Protein AF-A0A7S3P0N8-F1 (afdb_monomer_lite)

Foldseek 3Di:
DDDPFDFDADQVVRDTDHDPVVVVVVVDPPDPPVPCPPPPDPAFDEDEAAAEFEAEPVDGDPDDPVVLLCQAPVPPNNCHHVQNVVCVVVVNRYGYDADDHPCQDSNYHYHYDHDDDPPPDPPPDDDDDD

Sequence (130 aa):
ELDIAGASWDPTTGALVLPRDGLRRLINNHEPTKEASNHGNRAVGTKRVLVVRVVAPNAQPSVDVDKLSDSAFGTFGDQVNLQSQYGACSRGKLTFESATGQGIVNGVLEVSISSLANATRFAPGQNLRE

Organism: NCBI:txid265554

Structure (mmCIF, N/CA/C/O backbone):
data_AF-A0A7S3P0N8-F1
#
_entry.id   AF-A0A7S3P0N8-F1
#
loop_
_atom_site.group_PDB
_atom_site.id
_atom_site.type_symbol
_atom_site.label_atom_id
_atom_site.label_alt_id
_atom_site.label_comp_id
_atom_site.label_asym_id
_atom_site.label_entity_id
_atom_site.label_seq_id
_atom_site.pdbx_PDB_ins_code
_atom_site.Cartn_x
_atom_site.Cartn_y
_atom_site.Cartn_z
_atom_site.occupancy
_atom_site.B_iso_or_equiv
_atom_site.auth_seq_id
_atom_site.auth_comp_id
_atom_site.auth_asym_id
_atom_site.auth_atom_id
_atom_site.pdbx_PDB_model_num
ATOM 1 N N . GLU A 1 1 ? -26.434 13.799 -6.300 1.00 32.94 1 GLU A N 1
ATOM 2 C CA . GLU A 1 1 ? -25.537 12.629 -6.294 1.00 32.94 1 GLU A CA 1
ATOM 3 C C . GLU A 1 1 ? -24.116 13.172 -6.266 1.00 32.94 1 GLU A C 1
ATOM 5 O O . GLU A 1 1 ? -23.781 13.959 -7.140 1.00 32.94 1 GLU A O 1
ATOM 10 N N . LEU A 1 2 ? -23.376 12.973 -5.173 1.00 33.56 2 LEU A N 1
ATOM 11 C CA . LEU A 1 2 ? -22.064 13.598 -4.960 1.00 33.56 2 LEU A CA 1
ATOM 12 C C . LEU A 1 2 ? -20.979 12.558 -5.234 1.00 33.56 2 LEU A C 1
ATOM 14 O O . LEU A 1 2 ? -20.666 11.754 -4.358 1.00 33.56 2 LEU A O 1
ATOM 18 N N . ASP A 1 3 ? -20.416 12.592 -6.440 1.00 37.16 3 ASP A N 1
ATOM 19 C CA . ASP A 1 3 ? -19.228 11.816 -6.782 1.00 37.16 3 ASP A CA 1
ATOM 20 C C . ASP A 1 3 ? -18.000 12.439 -6.118 1.00 37.16 3 ASP A C 1
ATOM 22 O O . ASP A 1 3 ? -17.526 13.526 -6.459 1.00 37.16 3 ASP A O 1
ATOM 26 N N . ILE A 1 4 ? -17.489 11.736 -5.113 1.00 41.81 4 ILE A N 1
ATOM 27 C CA . ILE A 1 4 ? -16.294 12.117 -4.372 1.00 41.81 4 ILE A CA 1
ATOM 28 C C . ILE A 1 4 ? -15.087 11.626 -5.173 1.00 41.81 4 ILE A C 1
ATOM 30 O O . ILE A 1 4 ? -14.614 10.503 -5.015 1.00 41.81 4 ILE A O 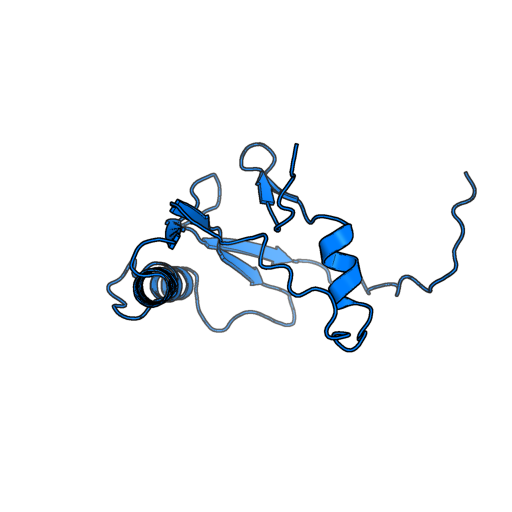1
ATOM 34 N N . ALA A 1 5 ? -14.626 12.471 -6.085 1.00 43.81 5 ALA A N 1
ATOM 35 C CA . ALA A 1 5 ? -13.573 12.184 -7.046 1.00 43.81 5 ALA A CA 1
ATOM 36 C C . ALA A 1 5 ? -12.176 12.093 -6.380 1.00 43.81 5 ALA A C 1
ATOM 38 O O . ALA A 1 5 ? -11.396 13.047 -6.373 1.00 43.81 5 ALA A O 1
ATOM 39 N N . GLY A 1 6 ? -11.852 10.921 -5.831 1.00 50.69 6 GLY A N 1
ATOM 40 C CA . GLY A 1 6 ? -10.476 10.437 -5.680 1.00 50.69 6 GLY A CA 1
ATOM 41 C C . GLY A 1 6 ? -10.070 9.570 -6.876 1.00 50.69 6 GLY A C 1
ATOM 42 O O . GLY A 1 6 ? -10.915 9.194 -7.686 1.00 50.69 6 GLY A O 1
ATOM 43 N N . ALA A 1 7 ? -8.782 9.242 -6.993 1.00 62.09 7 ALA A N 1
ATOM 44 C CA . ALA A 1 7 ? -8.352 8.185 -7.904 1.00 62.09 7 ALA A CA 1
ATOM 45 C C . ALA A 1 7 ? -9.042 6.869 -7.496 1.00 62.09 7 ALA A C 1
ATOM 47 O O . ALA A 1 7 ? -8.923 6.456 -6.343 1.00 62.09 7 ALA A O 1
ATOM 48 N N . SER A 1 8 ? -9.786 6.244 -8.407 1.00 61.59 8 SER A N 1
ATOM 49 C CA . SER A 1 8 ? -10.515 4.997 -8.155 1.00 61.59 8 SER A CA 1
ATOM 50 C C . SER A 1 8 ? -9.903 3.863 -8.967 1.00 61.59 8 SER A C 1
ATOM 52 O O . SER A 1 8 ? -9.593 4.042 -10.140 1.00 61.59 8 SER A O 1
ATOM 54 N N . TRP A 1 9 ? -9.714 2.700 -8.352 1.00 56.84 9 TRP A N 1
ATOM 55 C CA . TRP A 1 9 ? -9.251 1.494 -9.035 1.00 56.84 9 TRP A CA 1
ATOM 56 C C . TRP A 1 9 ? -10.453 0.642 -9.449 1.00 56.84 9 TRP A C 1
ATOM 58 O O . TRP A 1 9 ? -11.243 0.255 -8.587 1.00 56.84 9 TRP A O 1
ATOM 68 N N . ASP A 1 10 ? -10.578 0.338 -10.742 1.00 66.69 10 ASP A N 1
ATOM 69 C CA . ASP A 1 10 ? -11.543 -0.634 -11.258 1.00 66.69 10 ASP A CA 1
ATOM 70 C C . ASP A 1 10 ? -10.910 -2.040 -11.244 1.00 66.69 10 ASP A C 1
ATOM 72 O O . ASP A 1 10 ? -10.026 -2.324 -12.058 1.00 66.69 10 ASP A O 1
ATOM 76 N N . PRO A 1 11 ? -11.339 -2.944 -10.340 1.00 45.78 11 PRO A N 1
ATOM 77 C CA . PRO A 1 11 ? -10.776 -4.288 -10.238 1.00 45.78 11 PRO A CA 1
ATOM 78 C C . PRO A 1 11 ? -11.207 -5.223 -11.378 1.00 45.78 11 PRO A C 1
ATOM 80 O O . PRO A 1 11 ? -10.614 -6.287 -11.533 1.00 45.78 11 PRO A O 1
ATOM 83 N N . THR A 1 12 ? -12.228 -4.856 -12.155 1.00 50.34 12 THR A N 1
ATOM 84 C CA . THR A 1 12 ? -12.750 -5.653 -13.276 1.00 50.34 12 THR A CA 1
ATOM 85 C C . THR A 1 12 ? -11.948 -5.388 -14.540 1.00 50.34 12 THR A C 1
ATOM 87 O O . THR A 1 12 ? -11.665 -6.305 -15.306 1.00 50.34 12 THR A O 1
ATOM 90 N N . THR A 1 13 ? -11.567 -4.129 -14.754 1.00 58.22 13 THR A N 1
ATOM 91 C CA . THR A 1 13 ? -10.819 -3.709 -15.945 1.00 58.22 13 THR A CA 1
ATOM 92 C C . THR A 1 13 ? -9.334 -3.479 -15.675 1.00 58.22 13 THR A C 1
ATOM 94 O O . THR A 1 13 ? -8.577 -3.267 -16.618 1.00 58.22 13 THR A O 1
ATOM 97 N N . GLY A 1 14 ? -8.907 -3.473 -14.408 1.00 57.12 14 GLY A N 1
ATOM 98 C CA . GLY A 1 14 ? -7.533 -3.155 -14.016 1.00 57.12 14 GLY A CA 1
ATOM 99 C C . GLY A 1 14 ? -7.141 -1.702 -14.302 1.00 57.12 14 GLY A C 1
ATOM 100 O O . GLY A 1 14 ? -5.973 -1.419 -14.567 1.00 57.12 14 GLY A O 1
ATOM 101 N N . ALA A 1 15 ? -8.110 -0.782 -14.318 1.00 57.09 15 ALA A N 1
ATOM 102 C CA . ALA A 1 15 ? -7.880 0.612 -14.688 1.00 57.09 15 ALA A CA 1
ATOM 103 C C . ALA A 1 15 ? -7.856 1.532 -13.459 1.00 57.09 15 ALA A C 1
ATOM 105 O O . ALA A 1 15 ? -8.754 1.494 -12.618 1.00 57.09 15 ALA A O 1
ATOM 106 N N . LEU A 1 16 ? -6.857 2.420 -13.389 1.00 66.50 16 LEU A N 1
ATOM 107 C CA . LEU A 1 16 ? -6.855 3.549 -12.459 1.00 66.50 16 LEU A CA 1
ATOM 108 C C . LEU A 1 16 ? -7.613 4.723 -13.089 1.00 66.50 16 LEU A C 1
ATOM 110 O O . LEU A 1 16 ? -7.127 5.380 -14.010 1.00 66.50 16 LEU A O 1
ATOM 114 N N . VAL A 1 17 ? -8.803 5.002 -12.576 1.00 67.38 17 VAL A N 1
ATOM 115 C CA . VAL A 1 17 ? -9.651 6.114 -12.997 1.00 67.38 17 VAL A CA 1
ATOM 116 C C . VAL A 1 17 ? -9.267 7.358 -12.204 1.00 67.38 17 VAL A C 1
ATOM 118 O O . VAL A 1 17 ? -9.494 7.443 -10.997 1.00 67.38 17 VAL A O 1
ATOM 121 N N . LEU A 1 18 ? -8.687 8.343 -12.891 1.00 57.84 18 LEU A N 1
ATOM 122 C CA . LEU A 1 18 ? -8.383 9.652 -12.318 1.00 57.84 18 LEU A CA 1
ATOM 123 C C . LEU A 1 18 ? -9.490 10.648 -12.687 1.00 57.84 18 LEU A C 1
ATOM 125 O O . LEU A 1 18 ? -9.764 10.845 -13.874 1.00 57.84 18 LEU A O 1
ATOM 129 N N . PRO A 1 19 ? -10.120 11.315 -11.710 1.00 56.38 19 PRO A N 1
ATOM 130 C CA . PRO A 1 19 ? -11.125 12.320 -12.004 1.00 56.38 19 PRO A CA 1
ATOM 131 C C . PRO A 1 19 ? -10.475 13.541 -12.656 1.00 56.38 19 PRO A C 1
ATOM 133 O O . PRO A 1 19 ? -9.479 14.080 -12.162 1.00 56.38 19 PRO A O 1
ATOM 136 N N . ARG A 1 20 ? -11.060 14.004 -13.767 1.00 52.62 20 ARG A N 1
ATOM 137 C CA . ARG A 1 20 ? -10.526 15.128 -14.559 1.00 52.62 20 ARG A CA 1
ATOM 138 C C . ARG A 1 20 ? -10.355 16.406 -13.729 1.00 52.62 20 ARG A C 1
ATOM 140 O O . ARG A 1 20 ? -9.373 17.118 -13.925 1.00 52.62 20 ARG A O 1
ATOM 147 N N . ASP A 1 21 ? -11.240 16.662 -12.766 1.00 54.16 21 ASP A N 1
ATOM 148 C CA . ASP A 1 21 ? -11.169 17.852 -11.906 1.00 54.16 21 ASP A CA 1
ATOM 149 C C . ASP A 1 21 ? -10.041 17.782 -10.864 1.00 54.16 21 ASP A C 1
ATOM 151 O O . ASP A 1 21 ? -9.465 18.810 -10.501 1.00 54.16 21 ASP A O 1
ATOM 155 N N . GLY A 1 22 ? -9.648 16.573 -10.445 1.00 51.16 22 GLY A N 1
ATOM 156 C CA . GLY A 1 22 ? -8.515 16.360 -9.541 1.00 51.16 22 GLY A CA 1
ATOM 157 C C . GLY A 1 22 ? -7.166 16.684 -10.190 1.00 51.16 22 GLY A C 1
ATOM 158 O O . GLY A 1 22 ? -6.281 17.237 -9.540 1.00 51.16 22 GLY A O 1
ATOM 159 N N . LEU A 1 23 ? -7.023 16.423 -11.495 1.00 51.25 23 LEU A N 1
ATOM 160 C CA . LEU A 1 23 ? -5.790 16.696 -12.244 1.00 51.25 23 LEU A CA 1
ATOM 161 C C . LEU A 1 23 ? -5.559 18.196 -12.488 1.00 51.25 23 LEU A C 1
ATOM 163 O O . LEU A 1 23 ? -4.421 18.663 -12.448 1.00 51.25 23 LEU A O 1
ATOM 167 N N . ARG A 1 24 ? -6.625 18.986 -12.679 1.00 49.19 24 ARG A N 1
ATOM 168 C CA . ARG A 1 24 ? -6.514 20.436 -12.950 1.00 49.19 24 ARG A CA 1
ATOM 169 C C . ARG A 1 24 ? -5.955 21.232 -11.766 1.00 49.19 24 ARG A C 1
ATOM 171 O O . ARG A 1 24 ? -5.338 22.273 -11.978 1.00 49.19 24 ARG A O 1
ATOM 178 N N . ARG A 1 25 ? -6.132 20.733 -10.538 1.00 48.47 25 ARG A N 1
ATOM 179 C 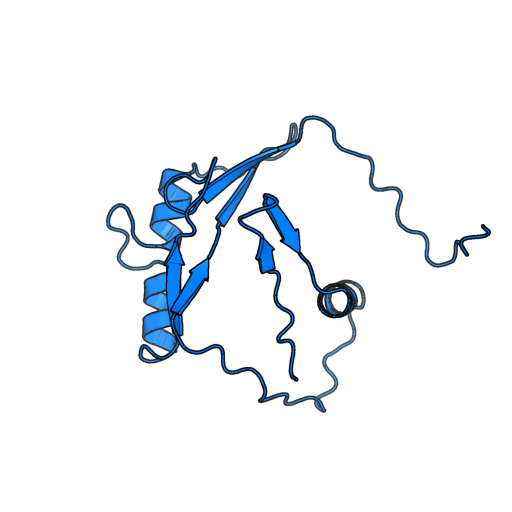CA . ARG A 1 25 ? -5.613 21.345 -9.301 1.00 48.47 25 ARG A CA 1
ATOM 180 C C . ARG A 1 25 ? -4.112 21.138 -9.074 1.00 48.47 25 ARG A C 1
ATOM 182 O O . ARG A 1 25 ? -3.534 21.894 -8.308 1.00 48.47 25 ARG A O 1
ATOM 189 N N . LEU A 1 26 ? -3.490 20.146 -9.716 1.00 48.47 26 LEU A N 1
ATOM 190 C CA . LEU A 1 26 ? -2.049 19.879 -9.589 1.00 48.47 26 LEU A CA 1
ATOM 191 C C . LEU A 1 26 ? -1.207 20.662 -10.607 1.00 48.47 26 LEU A C 1
ATOM 193 O O . LEU A 1 26 ? -0.038 20.927 -10.361 1.00 48.47 26 LEU A O 1
ATOM 197 N N . ILE A 1 27 ? -1.791 21.013 -11.756 1.00 51.75 27 ILE A N 1
ATOM 198 C CA . ILE A 1 27 ? -1.068 21.636 -12.879 1.00 51.75 27 ILE A CA 1
ATOM 199 C C . ILE A 1 27 ? -1.017 23.161 -12.731 1.00 51.75 27 ILE A C 1
ATOM 201 O O . ILE A 1 27 ? -0.055 23.803 -13.149 1.00 51.75 27 ILE A O 1
ATOM 205 N N . ASN A 1 28 ? -2.034 23.746 -12.102 1.00 45.59 28 ASN A N 1
ATOM 206 C CA . ASN A 1 28 ? -2.083 25.175 -11.855 1.00 45.59 28 ASN A CA 1
ATOM 207 C C . ASN A 1 28 ? -1.704 25.405 -10.395 1.00 45.59 28 ASN A C 1
ATOM 209 O O . ASN A 1 28 ? -2.524 25.148 -9.517 1.00 45.59 28 ASN A O 1
ATOM 213 N N . ASN A 1 29 ? -0.484 25.899 -10.152 1.00 48.53 29 ASN A N 1
ATOM 214 C CA . ASN A 1 29 ? -0.000 26.415 -8.861 1.00 48.53 29 ASN A CA 1
ATOM 215 C C . ASN A 1 29 ? -0.816 27.645 -8.408 1.00 48.53 29 ASN A C 1
ATOM 217 O O . ASN A 1 29 ? -0.268 28.715 -8.155 1.00 48.53 29 ASN A O 1
ATOM 221 N N . HIS A 1 30 ? -2.141 27.540 -8.382 1.00 47.59 30 HIS A N 1
ATOM 222 C CA . HIS A 1 30 ? -2.999 28.586 -7.881 1.00 47.59 30 HIS A CA 1
ATOM 223 C C . HIS A 1 30 ? -2.895 28.542 -6.365 1.00 47.59 30 HIS A C 1
ATOM 225 O O . HIS A 1 30 ? -3.218 27.524 -5.744 1.00 47.59 30 HIS A O 1
ATOM 231 N N . GLU A 1 31 ? -2.384 29.630 -5.788 1.00 51.28 31 GLU A N 1
ATOM 232 C CA . GLU A 1 31 ? -2.388 29.816 -4.347 1.00 51.28 31 GLU A CA 1
ATOM 233 C C . GLU A 1 31 ? -3.782 29.495 -3.801 1.00 51.28 31 GLU A C 1
ATOM 235 O O . GLU A 1 31 ? -4.783 29.875 -4.422 1.00 51.28 31 GLU A O 1
ATOM 240 N N . PRO A 1 32 ? -3.886 28.783 -2.667 1.00 49.50 32 PRO A N 1
ATOM 241 C CA . PRO A 1 32 ? -5.177 28.500 -2.078 1.00 49.50 32 PRO A CA 1
ATOM 242 C C . PRO A 1 32 ? -5.774 29.824 -1.591 1.00 49.50 32 PRO A C 1
ATOM 244 O O . PRO A 1 32 ? -5.525 30.263 -0.468 1.00 49.50 32 PRO A O 1
ATOM 247 N N . THR A 1 33 ? -6.583 30.468 -2.435 1.00 47.44 33 THR A N 1
ATOM 248 C CA . THR A 1 33 ? -7.497 31.522 -2.004 1.00 47.44 33 THR A CA 1
ATOM 249 C C . THR A 1 33 ? -8.307 30.944 -0.853 1.00 47.44 33 THR A C 1
ATOM 251 O O . THR A 1 33 ? -8.899 29.869 -0.988 1.00 47.44 33 THR A O 1
ATOM 254 N N . LYS A 1 34 ? -8.304 31.625 0.294 1.00 47.44 34 LYS A N 1
ATOM 255 C CA . LYS A 1 34 ? -8.876 31.163 1.569 1.00 47.44 34 LYS A CA 1
ATOM 256 C C . LYS A 1 34 ? -10.413 31.004 1.572 1.00 47.44 34 LYS A C 1
ATOM 258 O O . LYS A 1 34 ? -11.018 30.994 2.636 1.00 47.44 34 LYS A O 1
ATOM 263 N N . GLU A 1 35 ? -11.040 30.829 0.411 1.00 49.31 35 GLU A N 1
ATOM 264 C CA . GLU A 1 35 ? -12.492 30.750 0.202 1.00 49.31 35 GLU A CA 1
ATOM 265 C C . GLU A 1 35 ? -12.950 29.436 -0.445 1.00 49.31 35 GLU A C 1
ATOM 267 O O . GLU A 1 35 ? -13.899 29.370 -1.217 1.00 49.31 35 GLU A O 1
ATOM 272 N N . ALA A 1 36 ? -12.301 28.338 -0.079 1.00 46.31 36 ALA A N 1
ATOM 273 C CA . ALA A 1 36 ? -12.937 27.031 -0.124 1.00 46.31 36 ALA A CA 1
ATOM 274 C C . ALA A 1 36 ? -12.477 26.246 1.098 1.00 46.31 36 ALA A C 1
ATOM 276 O O . ALA A 1 36 ? -11.713 25.285 0.998 1.00 46.31 36 ALA A O 1
ATOM 277 N N . SER A 1 37 ? -12.946 26.654 2.278 1.00 50.12 37 SER A N 1
ATOM 278 C CA . SER A 1 37 ? -12.985 25.770 3.441 1.00 50.12 37 SER A CA 1
ATOM 279 C C . SER A 1 37 ? -14.028 24.677 3.181 1.00 50.12 37 SER A C 1
ATOM 281 O O . SER A 1 37 ? -15.057 24.580 3.846 1.00 50.12 37 SER A O 1
ATOM 283 N N . ASN A 1 38 ? -13.761 23.841 2.175 1.00 47.28 38 ASN A N 1
ATOM 284 C CA . ASN A 1 38 ? -14.541 22.662 1.876 1.00 47.28 38 ASN A CA 1
ATOM 285 C C . ASN A 1 38 ? -14.303 21.648 3.003 1.00 47.28 38 ASN A C 1
ATOM 287 O O . ASN A 1 38 ? -13.504 20.725 2.896 1.00 47.28 38 ASN A O 1
ATOM 291 N N . HIS A 1 39 ? -15.017 21.843 4.111 1.00 49.69 39 HIS A N 1
ATOM 292 C CA . HIS A 1 39 ? -15.230 20.844 5.155 1.00 49.69 39 HIS A CA 1
ATOM 293 C C . HIS A 1 39 ? -16.041 19.641 4.624 1.00 49.69 39 HIS A C 1
ATOM 295 O O . HIS A 1 39 ? -16.323 18.704 5.370 1.00 49.69 39 HIS A O 1
ATOM 301 N N . GLY A 1 40 ? -16.421 19.648 3.344 1.00 48.38 40 GLY A N 1
ATOM 302 C CA . GLY A 1 40 ? -17.016 18.539 2.620 1.00 48.38 40 GLY A CA 1
ATOM 303 C C . GLY A 1 40 ? -15.939 17.674 1.984 1.00 48.38 40 GLY A C 1
ATOM 304 O O . GLY A 1 40 ? -15.618 17.854 0.817 1.00 48.38 40 GLY A O 1
ATOM 305 N N . ASN A 1 41 ? -15.354 16.790 2.793 1.00 54.47 41 ASN A N 1
ATOM 306 C CA . ASN A 1 41 ? -15.028 15.398 2.452 1.00 54.47 41 ASN A CA 1
ATOM 307 C C . ASN A 1 41 ? -14.260 14.786 3.623 1.00 54.47 41 ASN A C 1
ATOM 309 O O . ASN A 1 41 ? -13.062 14.511 3.558 1.00 54.47 41 ASN A O 1
ATOM 313 N N . ARG A 1 42 ? -14.964 14.579 4.740 1.00 62.91 42 ARG A N 1
ATOM 314 C CA . ARG A 1 42 ? -14.451 13.714 5.801 1.00 62.91 42 ARG A CA 1
ATOM 315 C C . ARG A 1 42 ? -14.397 12.297 5.239 1.00 62.91 42 ARG A C 1
ATOM 317 O O . ARG A 1 42 ? -15.425 11.631 5.158 1.00 62.91 42 ARG A O 1
ATOM 324 N N . ALA A 1 43 ? -13.213 11.855 4.826 1.00 72.31 43 ALA A N 1
ATOM 325 C CA . ALA A 1 43 ? -12.984 10.455 4.516 1.00 72.31 43 ALA A CA 1
ATOM 326 C C . ALA A 1 43 ? -13.245 9.647 5.795 1.00 72.31 43 ALA A C 1
ATOM 328 O O . ALA A 1 43 ? -12.552 9.814 6.798 1.00 72.31 43 ALA A O 1
ATOM 329 N N . VAL A 1 44 ? -14.299 8.835 5.766 1.00 84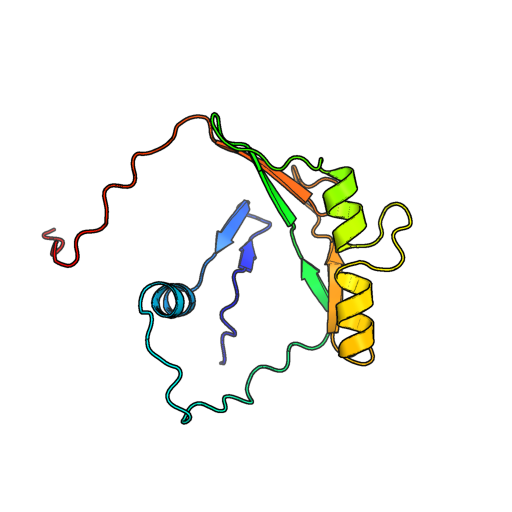.69 44 VAL A N 1
ATOM 330 C CA . VAL A 1 44 ? -14.714 7.960 6.865 1.00 84.69 44 VAL A CA 1
ATOM 331 C C . VAL A 1 44 ? -15.011 6.553 6.352 1.00 84.69 44 VAL A C 1
ATOM 333 O O . VAL A 1 44 ? -15.235 6.351 5.151 1.00 84.69 44 VAL A O 1
ATOM 336 N N . GLY A 1 45 ? -15.036 5.602 7.281 1.00 89.62 45 GLY A N 1
ATOM 337 C CA . GLY A 1 45 ? -15.219 4.178 7.036 1.00 89.62 45 GLY A CA 1
ATOM 338 C C . GLY A 1 45 ? -13.938 3.486 6.577 1.00 89.62 45 GLY A C 1
ATOM 339 O O . GLY A 1 45 ? -12.851 4.066 6.582 1.00 89.62 45 GLY A O 1
ATOM 340 N N . THR A 1 46 ? -14.092 2.233 6.164 1.00 93.00 46 THR A N 1
ATOM 341 C CA . THR A 1 46 ? -13.014 1.437 5.577 1.00 93.00 46 THR A CA 1
ATOM 342 C C . THR A 1 46 ? -12.850 1.780 4.102 1.00 93.00 46 THR A C 1
ATOM 344 O O . THR A 1 46 ? -13.828 1.761 3.349 1.00 93.00 46 THR A O 1
ATOM 347 N N . LYS A 1 47 ? -11.626 2.097 3.671 1.00 91.25 47 LYS A N 1
ATOM 348 C CA . LYS A 1 47 ? -11.289 2.260 2.250 1.00 91.25 47 LYS A CA 1
ATOM 349 C C . LYS A 1 47 ? -10.347 1.154 1.810 1.00 91.25 47 LYS A C 1
ATOM 351 O O . LYS A 1 47 ? -9.354 0.879 2.474 1.00 91.25 47 LYS A O 1
ATOM 356 N N . ARG A 1 48 ? -10.643 0.559 0.660 1.00 94.12 48 ARG A N 1
ATOM 357 C CA . ARG A 1 48 ? -9.725 -0.364 0.000 1.00 94.12 48 ARG A CA 1
ATOM 358 C C . ARG A 1 48 ? -8.654 0.439 -0.730 1.00 94.12 48 ARG A C 1
ATOM 360 O O . ARG A 1 48 ? -8.993 1.337 -1.497 1.00 94.12 48 ARG A O 1
ATOM 367 N N . VAL A 1 49 ? -7.390 0.128 -0.478 1.00 93.56 49 VAL A N 1
ATOM 368 C CA . VAL A 1 49 ? -6.235 0.876 -0.982 1.00 93.56 49 VAL A CA 1
ATOM 369 C C . VAL A 1 49 ? -5.323 -0.057 -1.768 1.00 93.56 49 VAL A C 1
ATOM 371 O O . VAL A 1 49 ? -4.973 -1.137 -1.299 1.00 93.56 49 VAL A O 1
ATOM 374 N N . LEU A 1 50 ? -4.930 0.380 -2.962 1.00 95.94 50 LEU A N 1
ATOM 375 C CA . LEU A 1 50 ? -3.916 -0.268 -3.787 1.00 95.94 50 LEU A CA 1
ATOM 376 C C . LEU A 1 50 ? -2.628 0.555 -3.729 1.00 95.94 50 LEU A C 1
ATOM 378 O O . LEU A 1 50 ? -2.648 1.752 -4.020 1.00 95.94 50 LEU A O 1
ATOM 382 N N . VAL A 1 51 ? -1.512 -0.085 -3.397 1.00 95.62 51 VAL A N 1
ATOM 383 C CA . VAL A 1 51 ? -0.178 0.504 -3.540 1.00 95.62 51 VAL A CA 1
ATOM 384 C C . VAL A 1 51 ? 0.368 0.106 -4.906 1.00 95.62 51 VAL A C 1
ATOM 386 O O . VAL A 1 51 ? 0.312 -1.060 -5.276 1.00 95.62 51 VAL A O 1
ATOM 389 N N . VAL A 1 52 ? 0.896 1.055 -5.677 1.00 94.31 52 VAL A N 1
ATOM 390 C CA . VAL A 1 52 ? 1.464 0.764 -7.001 1.00 94.31 52 VAL A CA 1
ATOM 391 C C . VAL A 1 52 ? 2.972 0.978 -6.959 1.00 94.31 52 VAL A C 1
ATOM 393 O O . VAL A 1 52 ? 3.437 2.098 -6.744 1.00 94.31 52 VAL A O 1
ATOM 396 N N . ARG A 1 53 ? 3.741 -0.092 -7.184 1.00 94.50 53 ARG A N 1
ATOM 397 C CA . ARG A 1 53 ? 5.197 -0.042 -7.344 1.00 94.50 53 ARG A CA 1
ATOM 398 C C . ARG A 1 53 ? 5.520 0.073 -8.829 1.00 94.50 53 ARG A C 1
ATOM 400 O O . ARG A 1 53 ? 5.402 -0.896 -9.567 1.00 94.50 53 ARG A O 1
ATOM 407 N N . VAL A 1 54 ? 5.916 1.261 -9.276 1.00 91.75 54 VAL A N 1
ATOM 408 C CA . VAL A 1 54 ? 6.260 1.494 -10.686 1.00 91.75 54 VAL A CA 1
ATOM 409 C C . VAL A 1 54 ? 7.755 1.279 -10.900 1.00 91.75 54 VAL A C 1
ATOM 411 O O . VAL A 1 54 ? 8.570 1.970 -10.293 1.00 91.75 54 VAL A O 1
ATOM 414 N N . VAL A 1 55 ? 8.112 0.352 -11.783 1.00 89.88 55 VAL A N 1
ATOM 415 C CA . VAL A 1 55 ? 9.489 0.081 -12.209 1.00 89.88 55 VAL A CA 1
ATOM 416 C C . VAL A 1 55 ? 9.666 0.607 -13.628 1.00 89.88 55 VAL A C 1
ATOM 418 O O . VAL A 1 55 ? 9.015 0.135 -14.557 1.00 89.88 55 VAL A O 1
ATOM 421 N N . ALA A 1 56 ? 10.535 1.598 -13.806 1.00 87.75 56 ALA A N 1
ATOM 422 C CA . ALA A 1 56 ? 10.897 2.150 -15.107 1.00 87.75 56 ALA A CA 1
ATOM 423 C C . ALA A 1 56 ? 12.377 1.858 -15.422 1.00 87.75 56 ALA A C 1
ATOM 425 O O . ALA A 1 56 ? 13.163 1.611 -14.505 1.00 8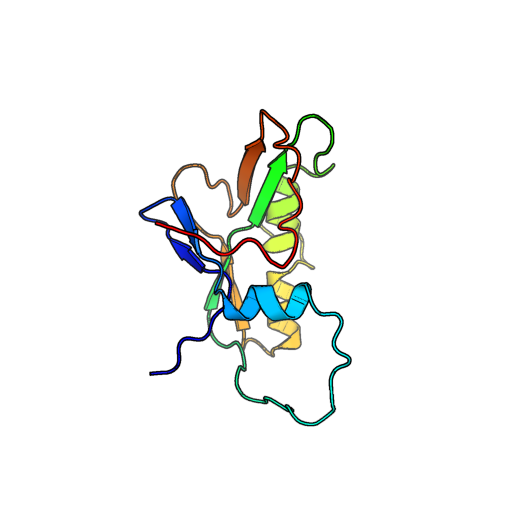7.75 56 ALA A O 1
ATOM 426 N N . PRO A 1 57 ? 12.811 1.934 -16.695 1.00 83.38 57 PRO A N 1
ATOM 427 C CA . PRO A 1 57 ? 14.165 1.530 -17.085 1.00 83.38 57 PRO A CA 1
ATOM 428 C C . PRO A 1 57 ? 15.269 2.376 -16.436 1.00 83.38 57 PRO A C 1
ATOM 430 O O . PRO A 1 57 ? 16.395 1.918 -16.279 1.00 83.38 57 PRO A O 1
ATOM 433 N N . ASN A 1 58 ? 14.954 3.620 -16.067 1.00 83.81 58 ASN A N 1
ATOM 434 C CA . ASN A 1 58 ? 15.882 4.583 -15.475 1.00 83.81 58 ASN A CA 1
ATOM 435 C C . ASN A 1 58 ? 15.585 4.909 -14.003 1.00 83.81 58 ASN A C 1
ATOM 437 O O . ASN A 1 58 ? 16.343 5.662 -13.393 1.00 83.81 58 ASN A O 1
ATOM 441 N N . ALA A 1 59 ? 14.482 4.410 -13.445 1.00 85.31 59 ALA A N 1
ATOM 442 C CA . ALA A 1 59 ? 14.056 4.750 -12.095 1.00 85.31 59 ALA A CA 1
ATOM 443 C C . ALA A 1 59 ? 13.157 3.660 -11.515 1.00 85.31 59 ALA A C 1
ATOM 445 O O . ALA A 1 59 ? 12.181 3.243 -12.134 1.00 85.31 59 ALA A O 1
ATOM 446 N N . GLN A 1 60 ? 13.453 3.246 -10.288 1.00 89.69 60 GLN A N 1
ATOM 447 C CA . GLN A 1 60 ? 12.606 2.331 -9.536 1.00 89.69 60 GLN A CA 1
ATOM 448 C C . GLN A 1 60 ? 12.690 2.631 -8.036 1.00 89.69 60 GLN A C 1
ATOM 450 O O . GLN A 1 60 ? 13.740 3.081 -7.564 1.00 89.69 60 GLN A O 1
ATOM 455 N N . PRO A 1 61 ? 11.619 2.364 -7.271 1.00 90.62 61 PRO A N 1
ATOM 456 C CA . PRO A 1 61 ? 11.674 2.371 -5.818 1.00 90.62 61 PRO A CA 1
ATOM 457 C C . PRO A 1 61 ? 12.732 1.389 -5.307 1.00 90.62 61 PRO A C 1
ATOM 459 O O . PRO A 1 61 ? 12.803 0.247 -5.768 1.00 90.62 61 PRO A O 1
ATOM 462 N N . SER A 1 62 ? 13.535 1.828 -4.338 1.00 92.38 62 SER A N 1
ATOM 463 C CA . SER A 1 62 ? 14.545 0.992 -3.674 1.00 92.38 62 SER A CA 1
ATOM 464 C C . SER A 1 62 ? 13.935 -0.102 -2.796 1.00 92.38 62 SER A C 1
ATOM 466 O O . SER A 1 62 ? 14.584 -1.108 -2.534 1.00 92.38 62 SER A O 1
ATOM 468 N N . VAL A 1 63 ? 12.700 0.101 -2.342 1.00 92.38 63 VAL A N 1
ATOM 469 C CA . VAL A 1 63 ? 11.931 -0.857 -1.546 1.00 92.38 63 VAL A CA 1
ATOM 470 C C . VAL A 1 63 ? 11.161 -1.819 -2.450 1.00 92.38 63 VAL A C 1
ATOM 472 O O . VAL A 1 63 ? 10.673 -1.433 -3.519 1.00 92.38 63 VAL A O 1
ATOM 475 N N . ASP A 1 64 ? 11.074 -3.074 -2.022 1.00 93.69 64 ASP A N 1
ATOM 476 C CA . ASP A 1 64 ? 10.328 -4.131 -2.701 1.00 93.69 64 ASP A CA 1
ATOM 477 C C . ASP A 1 64 ? 8.836 -4.124 -2.323 1.00 93.69 64 ASP A C 1
ATOM 479 O O . ASP A 1 64 ? 8.355 -3.290 -1.549 1.00 93.69 64 ASP A O 1
ATOM 483 N N . VAL A 1 65 ? 8.093 -5.050 -2.926 1.00 95.31 65 VAL A N 1
ATOM 484 C CA . VAL A 1 65 ? 6.656 -5.231 -2.700 1.00 95.31 65 VAL A CA 1
ATOM 485 C C . VAL A 1 65 ? 6.336 -5.510 -1.229 1.00 95.31 65 VAL A C 1
ATOM 487 O O . VAL A 1 65 ? 5.425 -4.886 -0.687 1.00 95.31 65 VAL A O 1
ATOM 490 N N . ASP A 1 66 ? 7.089 -6.379 -0.557 1.00 95.94 66 ASP A N 1
ATOM 491 C CA . ASP A 1 66 ? 6.790 -6.761 0.825 1.00 95.94 66 ASP A CA 1
ATOM 492 C C . ASP A 1 66 ? 7.018 -5.601 1.795 1.00 95.94 66 ASP A C 1
ATOM 494 O O . ASP A 1 66 ? 6.190 -5.354 2.672 1.00 95.94 66 ASP A O 1
ATOM 498 N N . LYS A 1 67 ? 8.081 -4.813 1.602 1.00 97.38 67 LYS A N 1
ATOM 499 C CA . LYS A 1 67 ? 8.328 -3.603 2.399 1.00 97.38 67 LYS A CA 1
ATOM 500 C C . LYS A 1 67 ? 7.298 -2.508 2.147 1.00 97.38 67 LYS A C 1
ATOM 502 O O . LYS A 1 67 ? 6.897 -1.819 3.088 1.00 97.38 67 LYS A O 1
ATOM 507 N N . LEU A 1 68 ? 6.823 -2.357 0.912 1.00 97.31 68 LEU A N 1
ATOM 508 C CA . LEU A 1 68 ? 5.721 -1.440 0.613 1.00 97.31 68 LEU A CA 1
ATOM 509 C C . LEU A 1 68 ? 4.415 -1.894 1.274 1.00 97.31 68 LEU A C 1
ATOM 511 O O . LEU A 1 68 ? 3.709 -1.072 1.850 1.00 97.31 68 LEU A O 1
ATOM 515 N N . SER A 1 69 ? 4.128 -3.193 1.250 1.00 97.69 69 SER A N 1
ATOM 516 C CA . SER A 1 69 ? 2.976 -3.770 1.942 1.00 97.69 69 SER A CA 1
ATOM 517 C C . SER A 1 69 ? 3.050 -3.549 3.452 1.00 97.69 69 SER A C 1
ATOM 519 O O . SER A 1 69 ? 2.072 -3.124 4.063 1.00 97.69 69 SER A O 1
ATOM 521 N N . ASP A 1 70 ? 4.212 -3.799 4.057 1.00 98.00 70 ASP A N 1
ATOM 522 C CA . ASP A 1 70 ? 4.423 -3.638 5.497 1.00 98.00 70 ASP A CA 1
ATOM 523 C C . ASP A 1 70 ? 4.252 -2.178 5.931 1.00 98.00 70 ASP A C 1
ATOM 525 O O . ASP A 1 70 ? 3.459 -1.871 6.814 1.00 98.00 70 ASP A O 1
ATOM 529 N N . SER A 1 71 ? 4.894 -1.246 5.224 1.00 97.38 71 SER A N 1
ATOM 530 C CA . SER A 1 71 ? 4.777 0.189 5.525 1.00 97.38 71 SER A CA 1
ATOM 531 C C . SER A 1 71 ? 3.373 0.760 5.283 1.00 97.38 71 SER A C 1
ATOM 533 O O . SER A 1 71 ? 2.999 1.773 5.883 1.00 97.38 71 SER A O 1
ATOM 535 N N . ALA A 1 72 ? 2.567 0.131 4.423 1.00 96.88 72 ALA A N 1
ATOM 536 C CA . ALA A 1 72 ? 1.193 0.549 4.169 1.00 96.88 72 ALA A CA 1
ATOM 537 C C . ALA A 1 72 ? 0.183 -0.075 5.147 1.00 96.88 72 ALA A C 1
ATOM 539 O O . ALA A 1 72 ? -0.703 0.627 5.638 1.00 96.88 72 ALA A O 1
ATOM 540 N N . PHE A 1 73 ? 0.309 -1.374 5.424 1.00 97.75 73 PHE A N 1
ATOM 541 C CA . PHE A 1 73 ? -0.725 -2.183 6.083 1.00 97.75 73 PHE A CA 1
ATOM 542 C C . PHE A 1 73 ? -0.224 -2.989 7.293 1.00 97.75 73 PHE A C 1
ATOM 544 O O . PHE A 1 73 ? -1.004 -3.706 7.912 1.00 97.75 73 PHE A O 1
ATOM 551 N N . GLY A 1 74 ? 1.067 -2.929 7.625 1.00 96.25 74 GLY A N 1
ATOM 552 C CA . GLY A 1 74 ? 1.672 -3.696 8.722 1.00 96.25 74 GLY A CA 1
ATOM 553 C C . GLY A 1 74 ? 1.707 -5.206 8.483 1.00 96.25 74 GLY A C 1
ATOM 554 O O . GLY A 1 74 ? 1.718 -5.980 9.439 1.00 96.25 74 GLY A O 1
ATOM 555 N N . THR A 1 75 ? 1.674 -5.642 7.219 1.00 95.19 75 THR A N 1
ATOM 556 C CA . THR A 1 75 ? 1.538 -7.054 6.816 1.00 95.19 75 THR A CA 1
ATOM 557 C C . THR A 1 75 ? 2.601 -7.976 7.419 1.00 95.19 75 THR A C 1
ATOM 559 O O . THR A 1 75 ? 2.325 -9.153 7.641 1.00 95.19 75 THR A O 1
ATOM 562 N N . PHE A 1 76 ? 3.791 -7.451 7.713 1.00 95.19 76 PHE A N 1
ATOM 563 C CA . PHE A 1 76 ? 4.928 -8.191 8.257 1.00 95.19 76 PHE A CA 1
ATOM 564 C C . PHE A 1 76 ? 5.374 -7.663 9.631 1.00 95.19 76 PHE A C 1
ATOM 566 O O . PHE A 1 76 ? 6.485 -7.949 10.079 1.00 95.19 76 PHE A O 1
ATOM 573 N N . GLY A 1 77 ? 4.478 -6.967 10.337 1.00 94.44 77 GLY A N 1
ATOM 574 C CA . GLY A 1 77 ? 4.664 -6.564 11.728 1.00 94.44 77 GLY A CA 1
ATOM 575 C C . GLY A 1 77 ? 5.074 -5.109 11.941 1.00 94.44 77 GLY A C 1
ATOM 576 O O . GLY A 1 77 ? 5.336 -4.748 13.091 1.00 94.44 77 GLY A O 1
ATOM 577 N N . ASP A 1 78 ? 5.106 -4.263 10.904 1.00 96.75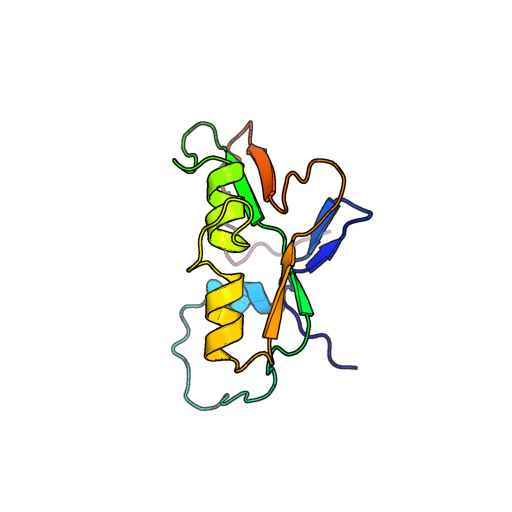 78 ASP A N 1
ATOM 578 C CA . ASP A 1 78 ? 5.285 -2.824 11.109 1.00 96.75 78 ASP A CA 1
ATOM 579 C C . ASP A 1 78 ? 4.107 -2.248 11.911 1.00 96.75 78 ASP A C 1
ATOM 581 O O . ASP A 1 78 ? 2.960 -2.209 11.459 1.00 96.75 78 ASP A O 1
ATOM 585 N N . GLN A 1 79 ? 4.394 -1.801 13.133 1.00 95.94 79 GLN A N 1
ATOM 586 C CA . GLN A 1 79 ? 3.401 -1.226 14.039 1.00 95.94 79 GLN A CA 1
ATOM 587 C C . GLN A 1 79 ? 3.014 0.207 13.641 1.00 95.94 79 GLN A C 1
ATOM 589 O O . GLN A 1 79 ? 1.918 0.672 13.974 1.00 95.94 79 GLN A O 1
ATOM 594 N N . VAL A 1 80 ? 3.893 0.915 12.927 1.00 96.75 80 VAL A N 1
ATOM 595 C CA . VAL A 1 80 ? 3.733 2.324 12.553 1.00 96.75 80 VAL A CA 1
ATOM 596 C C . VAL A 1 80 ? 3.682 2.425 11.033 1.00 96.75 80 VAL A C 1
ATOM 598 O O . VAL A 1 80 ? 4.635 2.816 10.369 1.00 96.75 80 VAL A O 1
ATOM 601 N N . ASN A 1 81 ? 2.511 2.107 10.493 1.00 97.06 81 ASN A N 1
ATOM 602 C CA . ASN A 1 81 ? 2.248 2.038 9.064 1.00 97.06 81 ASN A CA 1
ATOM 603 C C . ASN A 1 81 ? 1.133 3.021 8.662 1.00 97.06 81 ASN A C 1
ATOM 605 O O . ASN A 1 81 ? 0.483 3.654 9.500 1.00 97.06 81 ASN A O 1
ATOM 609 N N . LEU A 1 82 ? 0.896 3.171 7.359 1.00 95.75 82 LEU A N 1
ATOM 610 C CA . LEU A 1 82 ? -0.111 4.098 6.840 1.00 95.75 82 LEU A CA 1
ATOM 611 C C . LEU A 1 82 ? -1.517 3.802 7.401 1.00 95.75 82 LEU A C 1
ATOM 613 O O . LEU A 1 82 ? -2.214 4.726 7.820 1.00 95.75 82 LEU A O 1
ATOM 617 N N . GLN A 1 83 ? -1.928 2.538 7.486 1.00 95.88 83 GLN A N 1
ATOM 618 C CA . GLN A 1 83 ? -3.207 2.154 8.085 1.00 95.88 83 GLN A CA 1
ATOM 619 C C . GLN A 1 83 ? -3.294 2.542 9.571 1.00 95.88 83 GLN A C 1
ATOM 621 O O . GLN A 1 83 ? -4.275 3.175 9.975 1.00 95.88 83 GLN A O 1
ATOM 626 N N . SER A 1 84 ? -2.286 2.209 10.385 1.00 96.00 84 SER A N 1
ATOM 627 C CA . SER A 1 84 ? -2.318 2.458 11.831 1.00 96.00 84 SER A CA 1
ATOM 628 C C . SER A 1 84 ? -2.310 3.952 12.152 1.00 96.00 84 SER A C 1
ATOM 630 O O . SER A 1 84 ? -3.091 4.406 12.992 1.00 96.00 84 SER A O 1
ATOM 632 N N . GLN A 1 85 ? -1.531 4.745 11.413 1.00 97.12 85 GLN A N 1
ATOM 633 C CA . GLN A 1 85 ? -1.439 6.190 11.616 1.00 97.12 85 GLN A CA 1
ATOM 634 C C . GLN A 1 85 ? -2.728 6.915 11.211 1.00 97.12 85 GLN A C 1
ATOM 636 O O . GLN A 1 85 ? -3.227 7.751 11.969 1.00 97.12 85 GLN A O 1
ATOM 641 N N . TYR A 1 86 ? -3.330 6.573 10.065 1.00 94.38 86 TYR A N 1
ATOM 642 C CA . TYR A 1 86 ? -4.628 7.144 9.683 1.00 94.38 86 TYR A CA 1
ATOM 643 C C . TYR A 1 86 ? -5.752 6.694 10.628 1.00 94.38 86 TYR A C 1
ATOM 645 O O . TYR A 1 86 ? -6.614 7.505 10.988 1.00 94.38 86 TYR A O 1
ATOM 653 N N . GLY A 1 87 ? -5.712 5.446 11.103 1.00 92.75 87 GLY A N 1
ATOM 654 C CA . GLY A 1 87 ? -6.608 4.943 12.143 1.00 92.75 87 GLY A CA 1
ATOM 655 C C . GLY A 1 87 ? -6.496 5.745 13.442 1.00 92.75 87 GLY A C 1
ATOM 656 O O . GLY A 1 87 ? -7.502 6.238 13.956 1.00 92.75 87 GLY A O 1
ATOM 657 N N . ALA A 1 88 ? -5.280 5.960 13.942 1.00 92.75 88 ALA A N 1
ATOM 658 C CA . ALA A 1 88 ? -5.030 6.709 15.171 1.00 92.75 88 ALA A CA 1
ATOM 659 C C . ALA A 1 88 ? -5.443 8.187 15.047 1.00 92.75 88 ALA A C 1
ATOM 661 O O . ALA A 1 88 ? -6.237 8.681 15.854 1.00 92.75 88 ALA A O 1
ATOM 662 N N . CYS A 1 89 ? -4.984 8.885 14.002 1.00 91.94 89 CYS A N 1
ATOM 663 C CA . CYS A 1 89 ? -5.294 10.299 13.766 1.00 91.94 89 CYS A CA 1
ATOM 664 C C . CYS A 1 89 ? -6.797 10.552 13.577 1.00 91.94 89 CYS A C 1
ATOM 666 O O . CYS A 1 89 ? -7.311 11.602 13.971 1.00 91.94 89 CYS A O 1
ATOM 668 N N . SER A 1 90 ? -7.522 9.591 12.998 1.00 89.12 90 SER A N 1
ATOM 669 C CA . SER A 1 90 ? -8.968 9.695 12.787 1.00 89.12 90 SER A CA 1
ATOM 670 C C . SER A 1 90 ? -9.809 9.198 13.969 1.00 89.12 90 SER A C 1
ATOM 672 O O . SER A 1 90 ? -11.035 9.323 13.922 1.00 89.12 90 SER A O 1
ATOM 674 N N . ARG A 1 91 ? -9.189 8.663 15.035 1.00 92.50 91 ARG A N 1
ATOM 675 C CA . ARG A 1 91 ? -9.868 7.953 16.137 1.00 92.50 91 ARG A CA 1
ATOM 676 C C . ARG A 1 91 ? -10.740 6.796 15.628 1.00 92.50 91 ARG A C 1
ATOM 678 O O . ARG A 1 91 ? -11.904 6.677 16.005 1.00 92.50 91 ARG A O 1
ATOM 685 N N . GLY A 1 92 ? -10.197 6.003 14.708 1.00 90.00 92 GLY A N 1
ATOM 686 C CA . GLY A 1 92 ? -10.855 4.848 14.093 1.00 90.00 92 GLY A CA 1
ATOM 687 C C . GLY A 1 92 ? -11.948 5.196 13.080 1.00 90.00 92 GLY A C 1
ATOM 688 O O . GLY A 1 92 ? -12.622 4.301 12.580 1.00 90.00 92 GLY A O 1
ATOM 689 N N . LYS A 1 93 ? -12.153 6.480 12.758 1.00 86.31 93 LYS A N 1
ATOM 690 C CA . LYS A 1 93 ? -13.188 6.898 11.799 1.00 86.31 93 LYS A CA 1
ATOM 691 C C . LYS A 1 93 ? -12.805 6.619 10.354 1.00 86.31 93 LYS A C 1
ATOM 693 O O . LYS A 1 93 ? -13.698 6.554 9.519 1.00 86.31 93 LYS A O 1
ATOM 698 N N . LEU A 1 94 ? -11.515 6.490 10.066 1.00 89.75 94 LEU A N 1
ATOM 699 C CA . LEU A 1 94 ? -10.967 6.128 8.770 1.00 89.75 94 LEU A CA 1
ATOM 700 C C . LEU A 1 94 ? -9.985 4.981 8.975 1.00 89.75 94 LEU A C 1
ATOM 702 O O . LEU A 1 94 ? -9.042 5.105 9.753 1.00 89.75 94 LEU A O 1
ATOM 706 N N . THR A 1 95 ? -10.211 3.886 8.263 1.00 92.94 95 THR A N 1
ATOM 707 C CA . THR A 1 95 ? -9.299 2.744 8.231 1.00 92.94 95 THR A CA 1
ATOM 708 C C . THR A 1 95 ? -9.090 2.298 6.792 1.00 92.94 95 THR A C 1
ATOM 710 O O . THR A 1 95 ? -9.891 2.616 5.906 1.00 92.94 95 THR A O 1
ATOM 713 N N . PHE A 1 96 ? -8.004 1.575 6.558 1.00 94.94 96 PHE A N 1
ATOM 714 C CA . PHE A 1 96 ? -7.645 1.062 5.249 1.00 94.94 96 PHE A CA 1
ATOM 715 C C . PHE A 1 96 ? -7.582 -0.455 5.254 1.00 94.94 96 PHE A C 1
ATOM 717 O O . PHE A 1 96 ? -7.232 -1.062 6.258 1.00 94.94 96 PHE A O 1
ATOM 724 N N . GLU A 1 97 ? -7.910 -1.047 4.118 1.00 95.56 97 GLU A N 1
ATOM 725 C CA . GLU A 1 97 ? -7.702 -2.460 3.823 1.00 95.56 97 GLU A CA 1
ATOM 726 C C . GLU A 1 97 ? -6.933 -2.569 2.513 1.00 95.56 97 GLU A C 1
ATOM 728 O O . GLU A 1 97 ? -7.129 -1.760 1.600 1.00 95.56 97 GLU A O 1
ATOM 733 N N . SER A 1 98 ? -6.070 -3.573 2.407 1.00 95.75 98 SER A N 1
ATOM 734 C CA . SER A 1 98 ? -5.339 -3.837 1.177 1.00 95.75 98 SER A CA 1
ATOM 735 C C . SER A 1 98 ? -6.284 -4.238 0.043 1.00 95.75 98 SER A C 1
ATOM 737 O O . SER A 1 98 ? -7.293 -4.926 0.227 1.00 95.75 98 SER A O 1
ATOM 739 N N . ALA A 1 99 ? -5.967 -3.781 -1.165 1.00 94.88 99 ALA A N 1
ATOM 740 C CA . ALA A 1 99 ? -6.627 -4.252 -2.367 1.00 94.88 99 ALA A CA 1
ATOM 741 C C . ALA A 1 99 ? -6.283 -5.721 -2.644 1.00 94.88 99 ALA A C 1
ATOM 743 O O . ALA A 1 99 ? -5.212 -6.215 -2.297 1.00 94.88 99 ALA A O 1
ATOM 744 N N . THR A 1 100 ? -7.197 -6.407 -3.318 1.00 94.69 100 THR A N 1
ATOM 745 C CA . THR A 1 100 ? -7.018 -7.776 -3.800 1.00 94.69 100 THR A CA 1
ATOM 746 C C . THR A 1 100 ? -7.402 -7.834 -5.273 1.00 94.69 100 THR A C 1
ATOM 748 O O . THR A 1 100 ? -8.163 -6.994 -5.761 1.00 94.69 100 THR A O 1
ATOM 751 N N . GLY A 1 101 ? -6.852 -8.802 -6.001 1.00 92.31 101 GLY A N 1
ATOM 752 C CA . GLY A 1 101 ? -7.102 -8.966 -7.430 1.00 92.31 101 GLY A CA 1
ATOM 753 C C . GLY A 1 101 ? -5.920 -9.604 -8.147 1.00 92.31 101 GLY A C 1
ATOM 754 O O . GLY A 1 101 ? -4.906 -9.933 -7.531 1.00 92.31 101 GLY A O 1
ATOM 755 N N . GLN A 1 102 ? -6.053 -9.797 -9.458 1.00 91.62 102 GLN A N 1
ATOM 756 C CA . GLN A 1 102 ? -4.971 -10.374 -10.253 1.00 91.62 102 GLN A CA 1
ATOM 757 C C . GLN A 1 102 ? -3.745 -9.457 -10.270 1.00 91.62 102 GLN A C 1
ATOM 759 O O . GLN A 1 102 ? -3.871 -8.245 -10.417 1.00 91.62 102 GLN A O 1
ATOM 764 N N . GLY A 1 103 ? -2.560 -10.048 -10.102 1.00 89.75 103 GLY A N 1
ATOM 765 C CA . GLY A 1 103 ? -1.291 -9.314 -10.065 1.00 89.75 103 GLY A CA 1
ATOM 766 C C . GLY A 1 103 ? -1.064 -8.476 -8.801 1.00 89.75 103 GLY A C 1
ATOM 767 O O . GLY A 1 103 ? 0.008 -7.898 -8.659 1.00 89.75 103 GLY A O 1
ATOM 768 N N . ILE A 1 104 ? -2.032 -8.422 -7.878 1.00 95.69 104 ILE A N 1
ATOM 769 C CA . ILE A 1 104 ? -1.891 -7.724 -6.600 1.00 95.69 104 ILE A CA 1
ATOM 770 C C . ILE A 1 104 ? -1.370 -8.715 -5.561 1.00 95.69 104 ILE A C 1
ATOM 772 O O . ILE A 1 104 ? -2.041 -9.693 -5.229 1.00 95.69 104 ILE A O 1
ATOM 776 N N . VAL A 1 105 ? -0.189 -8.436 -5.017 1.00 95.50 105 VAL A N 1
ATOM 777 C CA . VAL A 1 105 ? 0.444 -9.219 -3.954 1.00 95.50 105 VAL A CA 1
ATOM 778 C C . VAL A 1 105 ? 0.445 -8.371 -2.690 1.00 95.50 105 VAL A C 1
ATOM 780 O O . VAL A 1 105 ? 1.014 -7.284 -2.668 1.00 95.50 105 VAL A O 1
ATOM 783 N N . ASN A 1 106 ? -0.247 -8.837 -1.648 1.00 95.12 106 ASN A N 1
ATOM 784 C CA . ASN A 1 106 ? -0.354 -8.151 -0.355 1.00 95.12 106 ASN A CA 1
ATOM 785 C C . ASN A 1 106 ? -0.820 -6.674 -0.451 1.00 95.12 106 ASN A C 1
ATOM 787 O O . ASN A 1 106 ? -0.415 -5.816 0.319 1.00 95.12 106 ASN A O 1
ATOM 791 N N . GLY A 1 107 ? -1.696 -6.342 -1.405 1.00 94.75 107 GLY A N 1
ATOM 792 C CA . GLY A 1 107 ? -2.161 -4.961 -1.605 1.00 94.75 107 GLY A CA 1
ATOM 793 C C . GLY A 1 107 ? -1.239 -4.077 -2.437 1.00 94.75 107 GLY A C 1
ATOM 794 O O . GLY A 1 107 ? -1.535 -2.890 -2.597 1.00 94.75 107 GLY A O 1
ATOM 795 N N . VAL A 1 108 ? -0.165 -4.638 -2.993 1.00 97.12 108 VAL A N 1
ATOM 796 C CA . VAL A 1 108 ? 0.757 -3.947 -3.891 1.00 97.12 108 VAL A CA 1
ATOM 797 C C . VAL A 1 108 ? 0.660 -4.537 -5.298 1.00 97.12 108 VAL A C 1
ATOM 799 O O . VAL A 1 108 ? 0.709 -5.752 -5.478 1.00 97.12 108 VAL A O 1
ATOM 802 N N . LEU A 1 109 ? 0.540 -3.676 -6.305 1.00 95.94 109 LEU A N 1
ATOM 803 C CA . LEU A 1 109 ? 0.675 -4.027 -7.717 1.00 95.94 109 LEU A CA 1
ATOM 804 C C . LEU A 1 109 ? 2.006 -3.488 -8.237 1.00 95.94 109 LEU A C 1
ATOM 806 O O . LEU A 1 109 ? 2.244 -2.279 -8.197 1.00 95.94 109 LEU A O 1
ATOM 810 N N . GLU A 1 110 ? 2.857 -4.368 -8.752 1.00 94.38 110 GLU A N 1
ATOM 811 C CA . GLU A 1 110 ? 4.065 -3.960 -9.464 1.00 94.38 110 GLU A CA 1
ATOM 812 C C . GLU A 1 110 ? 3.764 -3.750 -10.950 1.00 94.38 110 GLU A C 1
ATOM 814 O O . GLU A 1 110 ? 3.203 -4.619 -11.617 1.00 94.38 110 GLU A O 1
ATOM 819 N N . VAL A 1 111 ? 4.134 -2.580 -11.469 1.00 90.25 111 VAL A N 1
ATOM 820 C CA . VAL A 1 111 ? 3.927 -2.194 -12.866 1.00 90.25 111 VAL A CA 1
ATOM 821 C C . VAL A 1 111 ? 5.272 -1.862 -13.493 1.00 90.25 111 VAL A C 1
ATOM 823 O O . VAL A 1 111 ? 5.925 -0.895 -13.101 1.00 90.25 111 V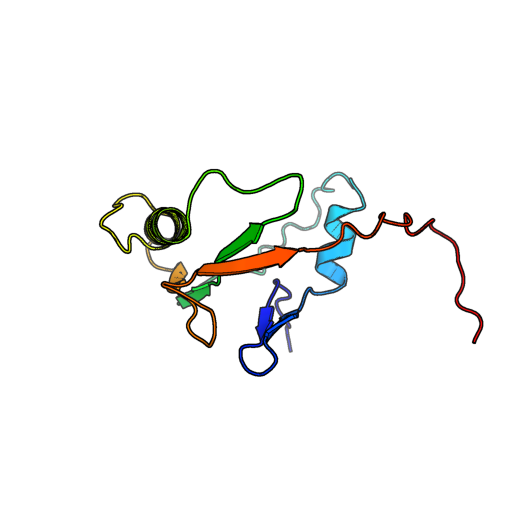AL A O 1
ATOM 826 N N . SER A 1 112 ? 5.652 -2.632 -14.509 1.00 89.00 112 SER A N 1
ATOM 827 C CA . SER A 1 112 ? 6.874 -2.408 -15.282 1.00 89.00 112 SER A CA 1
ATOM 828 C C . SER A 1 112 ? 6.583 -1.598 -16.543 1.00 89.00 112 SER A C 1
ATOM 830 O O . SER A 1 112 ? 5.776 -2.000 -17.380 1.00 89.00 112 SER A O 1
ATOM 832 N N . ILE A 1 113 ? 7.267 -0.467 -16.703 1.00 83.31 113 ILE A N 1
ATOM 833 C CA . ILE A 1 113 ? 7.207 0.380 -17.898 1.00 83.31 113 ILE A CA 1
ATOM 834 C C . ILE A 1 113 ? 8.421 0.051 -18.769 1.00 83.31 113 ILE A C 1
ATOM 836 O O . ILE A 1 113 ? 9.557 0.282 -18.368 1.00 83.31 113 ILE A O 1
ATOM 840 N N . SER A 1 114 ? 8.195 -0.481 -19.971 1.00 75.31 114 SER A N 1
ATOM 841 C CA . SER A 1 114 ? 9.271 -0.906 -20.882 1.00 75.31 114 SER A CA 1
ATOM 842 C C . SER A 1 114 ? 9.771 0.200 -21.818 1.00 75.31 114 SER A C 1
ATOM 844 O O . SER A 1 114 ? 10.916 0.148 -22.261 1.00 75.31 114 SER A O 1
ATOM 846 N N . SER A 1 115 ? 8.960 1.227 -22.095 1.00 67.12 115 SER A N 1
ATOM 847 C CA . SER A 1 115 ? 9.352 2.379 -22.915 1.00 67.12 115 SER A CA 1
ATOM 848 C C . SER A 1 115 ? 8.962 3.693 -22.249 1.00 67.12 115 SER A C 1
ATOM 850 O O . SER A 1 115 ? 7.800 3.893 -21.891 1.00 67.12 115 SER A O 1
ATOM 852 N N . LEU A 1 116 ? 9.913 4.619 -22.146 1.00 60.44 116 LEU A N 1
ATOM 853 C CA . LEU A 1 116 ? 9.627 5.998 -21.774 1.00 60.44 116 LEU A CA 1
ATOM 854 C C . LEU A 1 116 ? 9.005 6.684 -22.992 1.00 60.44 116 LEU A C 1
ATOM 856 O O . LEU A 1 116 ? 9.712 7.049 -23.931 1.00 60.44 116 LEU A O 1
ATOM 860 N N . ALA A 1 117 ? 7.682 6.847 -23.011 1.00 56.78 117 ALA A N 1
ATOM 861 C CA . ALA A 1 117 ? 7.092 7.804 -23.934 1.00 56.78 117 ALA A CA 1
ATOM 862 C C . ALA A 1 117 ? 7.659 9.178 -23.556 1.00 56.78 117 ALA A C 1
ATOM 864 O O . ALA A 1 117 ? 7.448 9.645 -22.434 1.00 56.78 117 ALA A O 1
ATOM 865 N N . ASN A 1 118 ? 8.414 9.812 -24.460 1.00 46.38 118 ASN A N 1
ATOM 866 C CA . ASN A 1 118 ? 8.735 11.225 -24.306 1.00 46.38 118 ASN A CA 1
ATOM 867 C C . ASN A 1 118 ? 7.404 11.937 -24.103 1.00 46.38 118 ASN A C 1
ATOM 869 O O . ASN A 1 118 ? 6.545 11.880 -24.982 1.00 46.38 118 ASN A O 1
ATOM 873 N N . ALA A 1 119 ? 7.217 12.564 -22.942 1.00 46.00 119 ALA A N 1
ATOM 874 C CA . ALA A 1 119 ? 6.070 13.418 -22.724 1.00 46.00 119 ALA A CA 1
ATOM 875 C C . ALA A 1 119 ? 6.157 14.537 -23.766 1.00 46.00 119 ALA A C 1
ATOM 877 O O . ALA A 1 119 ? 6.861 15.530 -23.574 1.00 46.00 119 ALA A O 1
ATOM 878 N N . THR A 1 120 ? 5.466 14.381 -24.897 1.00 42.66 120 THR A N 1
ATOM 879 C CA . THR A 1 120 ? 5.069 15.521 -25.705 1.00 42.66 120 THR A CA 1
ATOM 880 C C . THR A 1 120 ? 4.241 16.352 -24.755 1.00 42.66 120 THR A C 1
ATOM 882 O O . THR A 1 120 ? 3.125 15.972 -24.398 1.00 42.66 120 THR A O 1
ATOM 885 N N . ARG A 1 121 ? 4.849 17.423 -24.237 1.00 41.41 121 ARG A N 1
ATOM 886 C CA . ARG A 1 121 ? 4.152 18.417 -23.433 1.00 41.41 121 ARG A CA 1
ATOM 887 C C . ARG A 1 121 ? 2.850 18.691 -24.174 1.00 41.41 121 ARG A C 1
ATOM 889 O O . ARG A 1 121 ? 2.906 19.056 -25.347 1.00 41.41 121 ARG A O 1
ATOM 896 N N . PHE A 1 122 ? 1.705 18.478 -23.529 1.00 46.84 122 PHE A N 1
ATOM 897 C CA . PHE A 1 122 ? 0.466 19.063 -24.017 1.00 46.84 122 PHE A CA 1
ATOM 898 C C . PHE A 1 122 ? 0.705 20.570 -23.993 1.00 46.84 122 PHE A C 1
ATOM 900 O O . PHE A 1 122 ? 0.615 21.213 -22.947 1.00 46.84 122 PHE A O 1
ATOM 907 N N . ALA A 1 123 ? 1.143 21.113 -25.126 1.00 41.41 123 ALA A N 1
ATOM 908 C CA . ALA A 1 123 ? 1.240 22.539 -25.311 1.00 41.41 123 ALA A CA 1
ATOM 909 C C . ALA A 1 123 ? -0.195 23.065 -25.179 1.00 41.41 123 ALA A C 1
ATOM 911 O O . ALA A 1 123 ? -1.087 22.552 -25.866 1.00 41.41 123 ALA A O 1
ATOM 912 N N . PRO A 1 124 ? -0.465 24.022 -24.277 1.00 37.81 124 PRO A N 1
ATOM 913 C CA . PRO A 1 124 ? -1.791 24.605 -24.189 1.00 37.81 124 PRO A CA 1
ATOM 914 C C . PRO A 1 124 ? -2.106 25.258 -25.542 1.00 37.81 124 PRO A C 1
ATOM 916 O O . PRO A 1 124 ? -1.433 26.208 -25.933 1.00 37.81 124 PRO A O 1
ATOM 919 N N . GLY A 1 125 ? -3.089 24.725 -26.278 1.00 48.69 125 GLY A N 1
ATOM 920 C CA . GLY A 1 125 ? -3.606 25.371 -27.491 1.00 48.69 125 GLY A CA 1
ATOM 921 C C . GLY A 1 125 ? -3.830 24.515 -28.741 1.00 48.69 125 GLY A C 1
ATOM 922 O O . GLY A 1 125 ? -4.241 25.079 -29.753 1.00 48.69 125 GLY A O 1
ATOM 923 N N . GLN A 1 126 ? -3.620 23.195 -28.736 1.00 47.88 126 GLN A N 1
ATOM 924 C CA . GLN A 1 126 ? -4.002 22.396 -29.910 1.00 47.88 126 GLN A CA 1
ATOM 925 C C . GLN A 1 126 ? -5.490 22.031 -29.860 1.00 47.88 126 GLN A C 1
ATOM 927 O O . GLN A 1 126 ? -5.904 21.078 -29.206 1.00 47.88 126 GLN A O 1
ATOM 932 N N . ASN A 1 127 ? -6.293 22.855 -30.539 1.00 48.00 127 ASN A N 1
ATOM 933 C CA . ASN A 1 127 ? -7.685 22.562 -30.861 1.00 48.00 127 ASN A CA 1
ATOM 934 C C . ASN A 1 127 ? -7.740 21.277 -31.695 1.00 48.00 127 ASN A C 1
ATOM 936 O O . ASN A 1 127 ? -7.157 21.219 -32.778 1.00 48.00 127 ASN A O 1
ATOM 940 N N . LEU A 1 128 ? -8.454 20.273 -31.189 1.00 42.34 128 LEU A N 1
ATOM 941 C CA . LEU A 1 128 ? -8.828 19.089 -31.951 1.00 42.34 128 LEU A CA 1
ATOM 942 C C . LEU A 1 128 ? -9.753 19.552 -33.082 1.00 42.34 128 LEU A C 1
ATOM 944 O O . LEU A 1 128 ? -10.861 20.019 -32.823 1.00 42.34 128 LEU A O 1
ATOM 948 N N . ARG A 1 129 ? -9.273 19.485 -34.324 1.00 41.84 129 ARG A N 1
ATOM 949 C CA . ARG A 1 129 ? -10.155 19.415 -35.488 1.00 41.84 129 ARG A CA 1
ATOM 950 C C . ARG A 1 129 ? -10.339 17.939 -35.819 1.00 41.84 129 ARG A C 1
ATOM 952 O O . ARG A 1 129 ? -9.370 17.187 -35.733 1.00 41.84 129 ARG A O 1
ATOM 959 N N . GLU A 1 130 ? -11.598 17.602 -36.074 1.00 51.69 130 GLU A N 1
ATOM 960 C CA . GLU A 1 130 ? -12.148 16.270 -36.359 1.00 51.69 130 GLU A CA 1
ATOM 961 C C . GLU A 1 130 ? -11.375 15.500 -37.435 1.00 51.69 130 GLU A C 1
ATOM 963 O O . GLU A 1 130 ? -10.898 16.144 -38.400 1.00 51.69 130 GLU A O 1
#

pLDDT: mean 73.83, std 21.95, range [32.94, 98.0]

Radius of gyration: 18.15 Å; chains: 1; bounding box: 41×42×52 Å

Secondary structure (DSSP, 8-state):
-----S-EEETTTTEEE--HHHHHHHHS-----S----------EEEEE-EEEEEBTTB--SS-HHHHHHHHH-TTS-SS-HHHHHHHHHTTSEEEEE--STTEETTEEEEE--S--------TT-----